Protein AF-A0A1G2FE16-F1 (afdb_monomer)

Secondary structure (DSSP, 8-state):
----PPPHHHHHHHHHHHHHHHHHTT-PPPHHHHHHHHHHHHTT--HHHHHHHHHTTSS-THHHHHHHHHHHHHHSSHHHHHHHHHHHHHHHHTTT----HHHHHHTGGGTTT--PPP--EEEEETTEEEEEETTTTEEEEEEETTEEEEP-S-GGG-EEEE--

Structure (mmCIF, N/CA/C/O backbone):
data_AF-A0A1G2FE16-F1
#
_entry.id   AF-A0A1G2FE16-F1
#
loop_
_atom_site.group_PDB
_atom_site.id
_atom_site.type_symbol
_atom_site.label_atom_id
_atom_site.label_alt_id
_atom_site.label_comp_id
_atom_site.label_asym_id
_atom_site.label_entity_id
_atom_site.label_seq_id
_atom_site.pdbx_PDB_ins_code
_atom_site.Cartn_x
_atom_site.Cartn_y
_atom_site.Cartn_z
_atom_site.occupancy
_atom_site.B_iso_or_equiv
_atom_site.auth_seq_id
_atom_site.auth_comp_id
_atom_site.auth_asym_id
_atom_site.auth_atom_id
_atom_site.pdbx_PDB_model_num
ATOM 1 N N . MET A 1 1 ? -64.589 6.860 15.949 1.00 43.19 1 MET A N 1
ATOM 2 C CA . MET A 1 1 ? -63.181 6.644 15.549 1.00 43.19 1 MET A CA 1
ATOM 3 C C . MET A 1 1 ? -62.320 6.729 16.798 1.00 43.19 1 MET A C 1
ATOM 5 O O . MET A 1 1 ? -61.964 7.822 17.216 1.00 43.19 1 MET A O 1
ATOM 9 N N . GLU A 1 2 ? -62.067 5.593 17.444 1.00 44.66 2 GLU A N 1
ATOM 10 C CA . GLU A 1 2 ? -61.202 5.525 18.625 1.00 44.66 2 GLU A CA 1
ATOM 11 C C . GLU A 1 2 ? -59.739 5.631 18.179 1.00 44.66 2 GLU A C 1
ATOM 13 O O . GLU A 1 2 ? -59.202 4.758 17.496 1.00 44.66 2 GLU A O 1
ATOM 18 N N . LEU A 1 3 ? -59.108 6.756 18.511 1.00 50.78 3 LEU A N 1
ATOM 19 C CA . LEU A 1 3 ? -57.680 6.973 18.314 1.00 50.78 3 LEU A CA 1
ATOM 20 C C . LEU A 1 3 ? -56.909 6.004 19.217 1.00 50.78 3 LEU A C 1
ATOM 22 O O . LEU A 1 3 ? -56.786 6.240 20.417 1.00 50.78 3 LEU A O 1
ATOM 26 N N . LEU A 1 4 ? -56.365 4.934 18.629 1.00 53.75 4 LEU A N 1
ATOM 27 C CA . LEU A 1 4 ? -55.408 4.028 19.270 1.00 53.75 4 LEU A CA 1
ATOM 28 C C . LEU A 1 4 ? -54.193 4.829 19.763 1.00 53.75 4 LEU A C 1
ATOM 30 O O . LEU A 1 4 ? -53.242 5.086 19.020 1.00 53.75 4 LEU A O 1
ATOM 34 N N . GLN A 1 5 ? -54.223 5.254 21.025 1.00 60.53 5 GLN A N 1
ATOM 35 C CA . GLN A 1 5 ? -53.091 5.925 21.649 1.00 60.53 5 GLN A CA 1
ATOM 36 C C . GLN A 1 5 ? -51.960 4.913 21.883 1.00 60.53 5 GLN A C 1
ATOM 38 O O . GLN A 1 5 ? -52.137 3.884 22.531 1.00 60.53 5 GLN A O 1
ATOM 43 N N . GLU A 1 6 ? -50.770 5.209 21.349 1.00 60.69 6 GLU A N 1
ATOM 44 C CA . GLU A 1 6 ? -49.580 4.369 21.521 1.00 60.69 6 GLU A CA 1
ATOM 45 C C . GLU A 1 6 ? -49.256 4.151 23.009 1.00 60.69 6 GLU A C 1
ATOM 47 O O . GLU A 1 6 ? -48.984 5.107 23.746 1.00 60.69 6 GLU A O 1
ATOM 52 N N . THR A 1 7 ? -49.189 2.884 23.429 1.00 72.00 7 THR A N 1
ATOM 53 C CA . THR A 1 7 ? -48.845 2.510 24.805 1.00 72.00 7 THR A CA 1
ATOM 54 C C . THR A 1 7 ? -47.454 3.031 25.209 1.00 72.00 7 THR A C 1
ATOM 56 O O . THR A 1 7 ? -46.512 3.049 24.402 1.00 72.00 7 THR A O 1
ATOM 59 N N . PRO A 1 8 ? -47.256 3.431 26.479 1.00 66.56 8 PRO A N 1
ATOM 60 C CA . PRO A 1 8 ? -45.991 4.003 26.957 1.00 66.56 8 PRO A CA 1
ATOM 61 C C . PRO A 1 8 ? -44.782 3.067 26.756 1.00 66.56 8 PRO A C 1
ATOM 63 O O . PRO A 1 8 ? -43.661 3.530 26.521 1.00 66.56 8 PRO A O 1
ATOM 66 N N . MET A 1 9 ? -45.009 1.749 26.750 1.00 62.38 9 MET A N 1
ATOM 67 C CA . MET A 1 9 ? -44.014 0.716 26.430 1.00 62.38 9 MET A CA 1
ATOM 68 C C . MET A 1 9 ? -43.533 0.782 24.969 1.00 62.38 9 MET A C 1
ATOM 70 O O . MET A 1 9 ? -42.322 0.727 24.722 1.00 62.38 9 MET A O 1
ATOM 74 N N . ALA A 1 10 ? -44.442 0.986 24.007 1.00 68.88 10 ALA A N 1
ATOM 75 C CA . ALA A 1 10 ? -44.122 1.117 22.584 1.00 68.88 10 ALA A CA 1
ATOM 76 C C . ALA A 1 10 ? -43.333 2.407 22.290 1.00 68.88 10 ALA A C 1
ATOM 78 O O . ALA A 1 10 ? -42.324 2.377 21.576 1.00 68.88 10 ALA A O 1
ATOM 79 N N . LYS A 1 11 ? -43.697 3.524 22.939 1.00 68.94 11 LYS A N 1
ATOM 80 C CA . LYS A 1 11 ? -42.938 4.790 22.879 1.00 68.94 11 LYS A CA 1
ATOM 81 C C . LYS A 1 11 ? -41.522 4.653 23.447 1.00 68.94 11 LYS A C 1
ATOM 83 O O . LYS A 1 11 ? -40.568 5.182 22.868 1.00 68.94 11 LYS A O 1
ATOM 88 N N . LYS A 1 12 ? -41.346 3.915 24.551 1.00 69.69 12 LYS A N 1
ATOM 89 C CA . LYS A 1 12 ? -40.030 3.656 25.172 1.00 69.69 12 LYS A CA 1
ATOM 90 C C . LYS A 1 12 ? -39.146 2.774 24.279 1.00 69.69 12 LYS A C 1
ATOM 92 O O . LYS A 1 12 ? -37.946 3.036 24.155 1.00 69.69 12 LYS A O 1
ATOM 97 N N . HIS A 1 13 ? -39.736 1.783 23.605 1.00 67.44 13 HIS A N 1
ATOM 98 C CA . HIS A 1 13 ? -39.050 0.935 22.626 1.00 67.44 13 HIS A CA 1
ATOM 99 C C . HIS A 1 13 ? -38.630 1.707 21.369 1.00 67.44 13 HIS A C 1
ATOM 101 O O . HIS A 1 13 ? -37.446 1.685 21.019 1.00 67.44 13 HIS A O 1
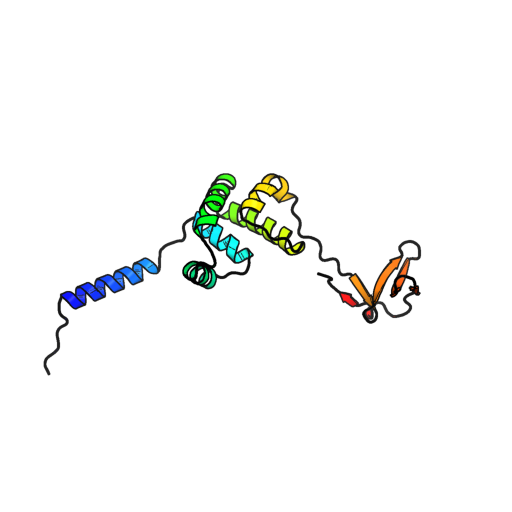ATOM 107 N N . LYS A 1 14 ? -39.539 2.477 20.750 1.00 71.31 14 LYS A N 1
ATOM 108 C CA . LYS A 1 14 ? -39.210 3.366 19.619 1.00 71.31 14 LYS A CA 1
ATOM 109 C C . LYS A 1 14 ? -38.091 4.342 19.987 1.00 71.31 14 LYS A C 1
ATOM 111 O O . LYS A 1 14 ? -37.096 4.411 19.268 1.00 71.31 14 LYS A O 1
ATOM 116 N N . LYS A 1 15 ? -38.164 5.002 21.154 1.00 68.81 15 LYS A N 1
ATOM 117 C CA . LYS A 1 15 ? -37.089 5.886 21.648 1.00 68.81 15 LYS A CA 1
ATOM 118 C C . LYS A 1 15 ? -35.751 5.155 21.810 1.00 68.81 15 LYS A C 1
ATOM 120 O O . LYS A 1 15 ? -34.728 5.699 21.402 1.00 68.81 15 LYS A O 1
ATOM 125 N N . ARG A 1 16 ? -35.714 3.924 22.347 1.00 66.00 16 ARG A N 1
ATOM 126 C CA . ARG A 1 16 ? -34.472 3.117 22.444 1.00 66.00 16 ARG A CA 1
ATOM 127 C C . ARG A 1 16 ? -33.892 2.770 21.074 1.00 66.00 16 ARG A C 1
ATOM 129 O O . ARG A 1 16 ? -32.680 2.889 20.898 1.00 66.00 16 ARG A O 1
ATOM 136 N N . ILE A 1 17 ? -34.728 2.375 20.115 1.00 70.44 17 ILE A N 1
ATOM 137 C CA . ILE A 1 17 ? -34.310 2.031 18.746 1.00 70.44 17 ILE A CA 1
ATOM 138 C C . ILE A 1 17 ? -33.765 3.271 18.026 1.00 70.44 17 ILE A C 1
ATOM 140 O O . ILE A 1 17 ? -32.703 3.213 17.411 1.00 70.44 17 ILE A O 1
ATOM 144 N N . GLN A 1 18 ? -34.425 4.420 18.174 1.00 66.62 18 GLN A N 1
ATOM 145 C CA . GLN A 1 18 ? -34.005 5.690 17.577 1.00 66.62 18 GLN A CA 1
ATOM 146 C C . GLN A 1 18 ? -32.703 6.217 18.202 1.00 66.62 18 GLN A C 1
ATOM 148 O O . GLN A 1 18 ? -31.819 6.696 17.490 1.00 66.62 18 GLN A O 1
ATOM 153 N N . LYS A 1 19 ? -32.531 6.059 19.525 1.00 59.00 19 LYS A N 1
ATOM 154 C CA . LYS A 1 19 ? -31.291 6.403 20.243 1.00 59.00 19 LYS A CA 1
ATOM 155 C C . LYS A 1 19 ? -30.138 5.465 19.857 1.00 59.00 19 LYS A C 1
ATOM 157 O O . LYS A 1 19 ? -29.020 5.941 19.690 1.00 59.00 19 LYS A O 1
ATOM 162 N N . ARG A 1 20 ? -30.400 4.165 19.646 1.00 57.81 20 ARG A N 1
ATOM 163 C CA . ARG A 1 20 ? -29.427 3.197 19.092 1.00 57.81 20 ARG A CA 1
ATOM 164 C C . ARG A 1 20 ? -29.021 3.552 17.658 1.00 57.81 20 ARG A C 1
ATOM 166 O O . ARG A 1 20 ? -27.827 3.684 17.412 1.00 57.81 20 ARG A O 1
ATOM 173 N N . ARG A 1 21 ? -29.986 3.820 16.768 1.00 55.22 21 ARG A N 1
ATOM 174 C CA . ARG A 1 21 ? -29.740 4.273 15.384 1.00 55.22 21 ARG A CA 1
ATOM 175 C C . ARG A 1 21 ? -28.895 5.550 15.335 1.00 55.22 21 ARG A C 1
ATOM 177 O O . ARG A 1 21 ? -27.916 5.598 14.605 1.00 55.22 21 ARG A O 1
ATOM 184 N N . LYS A 1 22 ? -29.194 6.563 16.162 1.00 53.50 22 LYS A N 1
ATOM 185 C CA . LYS A 1 22 ? -28.369 7.788 16.250 1.00 53.50 22 LYS A CA 1
ATOM 186 C C . LYS A 1 22 ? -26.949 7.527 16.779 1.00 53.50 22 LYS A C 1
ATOM 188 O O . LYS A 1 22 ? -26.020 8.205 16.354 1.00 53.50 22 LYS A O 1
ATOM 193 N N . LYS A 1 23 ? -26.764 6.555 17.683 1.00 51.44 23 LYS A N 1
ATOM 194 C CA . LYS A 1 23 ? -25.450 6.203 18.257 1.00 51.44 23 LYS A CA 1
ATOM 195 C C . LYS A 1 23 ? -24.577 5.390 17.288 1.00 51.44 23 LYS A C 1
ATOM 197 O O . LYS A 1 23 ? -23.357 5.509 17.336 1.00 51.44 23 LYS A O 1
ATOM 202 N N . GLU A 1 24 ? -25.184 4.606 16.397 1.00 51.91 24 GLU A N 1
ATOM 203 C CA . GLU A 1 24 ? -24.488 3.893 15.312 1.00 51.91 24 GLU A CA 1
ATOM 204 C C . GLU A 1 24 ? -23.949 4.831 14.223 1.00 51.91 24 GLU A C 1
ATOM 206 O O . GLU A 1 24 ? -22.890 4.567 13.662 1.00 51.91 24 GLU A O 1
ATOM 211 N N . VAL A 1 25 ? -24.629 5.952 13.965 1.00 53.75 25 VAL A N 1
ATOM 212 C CA . VAL A 1 25 ? -24.303 6.889 12.871 1.00 53.75 25 VAL A CA 1
ATOM 213 C C . VAL A 1 25 ? -23.072 7.775 13.160 1.00 53.75 25 VAL A C 1
ATOM 215 O O . VAL A 1 25 ? -22.547 8.400 12.244 1.00 53.75 25 VAL A O 1
ATOM 218 N N . LYS A 1 26 ? -22.551 7.822 14.398 1.00 51.41 26 LYS A N 1
ATOM 219 C CA . LYS A 1 26 ? -21.430 8.717 14.779 1.00 51.41 26 LYS A CA 1
ATOM 220 C C . LYS A 1 26 ? -20.348 8.084 15.666 1.00 51.41 26 LYS A C 1
ATOM 222 O O . LYS A 1 26 ? -19.700 8.785 16.440 1.00 51.41 26 LYS A O 1
ATOM 227 N N . ARG A 1 27 ? -20.099 6.774 15.586 1.00 61.97 27 ARG A N 1
ATOM 228 C CA . ARG A 1 27 ? -18.848 6.244 16.160 1.00 61.97 27 ARG A CA 1
ATOM 229 C C . ARG A 1 27 ? -17.703 6.550 15.200 1.00 61.97 27 ARG A C 1
ATOM 231 O O . ARG A 1 27 ? -17.557 5.875 14.188 1.00 61.97 27 ARG A O 1
ATOM 238 N N . GLN A 1 28 ? -16.927 7.586 15.517 1.00 71.31 28 GLN A N 1
ATOM 239 C CA . GLN A 1 28 ? -15.657 7.836 14.843 1.00 71.31 28 GLN A CA 1
ATOM 240 C C . GLN A 1 28 ? -14.755 6.609 15.007 1.00 71.31 28 GLN A C 1
ATOM 242 O O . GLN A 1 28 ? -14.709 5.995 16.076 1.00 71.31 28 GLN A O 1
ATOM 247 N N . GLU A 1 29 ? -14.080 6.227 13.927 1.00 82.56 29 GLU A N 1
ATOM 248 C CA . GLU A 1 29 ? -13.143 5.109 13.944 1.00 82.56 29 GLU A CA 1
ATOM 249 C C . GLU A 1 29 ? -11.972 5.425 14.873 1.00 82.56 29 GLU A C 1
ATOM 251 O O . GLU A 1 29 ? -11.405 6.521 14.821 1.00 82.56 29 GLU A O 1
ATOM 256 N N . THR A 1 30 ? -11.572 4.453 15.693 1.00 92.75 30 THR A N 1
ATOM 257 C CA . THR A 1 30 ? -10.366 4.597 16.516 1.00 92.75 30 THR A CA 1
ATOM 258 C C . THR A 1 30 ? -9.124 4.697 15.628 1.00 92.75 30 THR A C 1
ATOM 260 O O . THR A 1 30 ? -9.118 4.199 14.503 1.00 92.75 30 THR A O 1
ATOM 263 N N . ALA A 1 31 ? -8.035 5.284 16.130 1.00 94.38 31 ALA A N 1
ATOM 264 C CA . ALA A 1 31 ? -6.779 5.396 15.381 1.00 94.38 31 ALA A CA 1
ATOM 265 C C . ALA A 1 31 ? -6.294 4.041 14.819 1.00 94.38 31 ALA A C 1
ATOM 267 O O . ALA A 1 31 ? -5.917 3.942 13.652 1.00 94.38 31 ALA A O 1
ATOM 268 N N . ILE A 1 32 ? -6.401 2.973 15.618 1.00 95.06 32 ILE A N 1
ATOM 269 C CA . ILE A 1 32 ? -6.073 1.599 15.205 1.00 95.06 32 ILE A CA 1
ATOM 270 C C . ILE A 1 32 ? -7.007 1.132 14.081 1.00 95.06 32 ILE A C 1
ATOM 272 O O . ILE A 1 32 ? -6.540 0.579 13.087 1.00 95.06 32 ILE A O 1
ATOM 276 N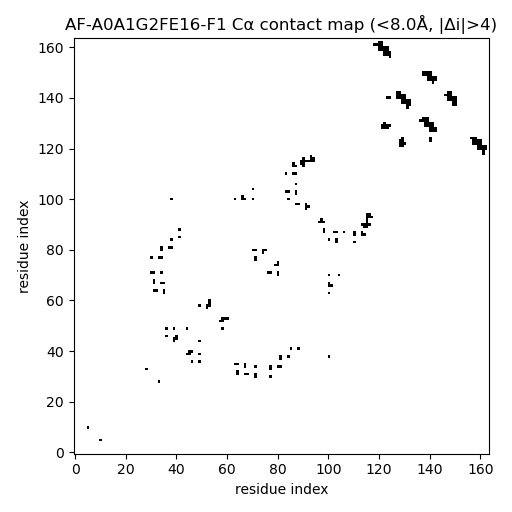 N . GLN A 1 33 ? -8.320 1.366 14.207 1.00 93.75 33 GLN A N 1
ATOM 277 C CA . GLN A 1 33 ? -9.281 0.999 13.164 1.00 93.75 33 GLN A CA 1
ATOM 278 C C . GLN A 1 33 ? -8.990 1.717 11.851 1.00 93.75 33 GLN A C 1
ATOM 280 O O . GLN A 1 33 ? -8.972 1.075 10.808 1.00 93.75 33 GLN A O 1
ATOM 285 N N . GLN A 1 34 ? -8.670 3.008 11.906 1.00 95.38 34 GLN A N 1
ATOM 286 C CA . GLN A 1 34 ? -8.328 3.786 10.721 1.00 95.38 34 GLN A CA 1
ATOM 287 C C . GLN A 1 34 ? -7.091 3.238 9.998 1.00 95.38 34 GLN A C 1
ATOM 289 O O . GLN A 1 34 ? -7.037 3.280 8.770 1.00 95.38 34 GLN A O 1
ATOM 294 N N . ILE A 1 35 ? -6.097 2.738 10.737 1.00 96.62 35 ILE A N 1
ATOM 295 C CA . ILE A 1 35 ? -4.885 2.135 10.165 1.00 96.62 35 ILE A CA 1
ATOM 296 C C . ILE A 1 35 ? -5.204 0.781 9.525 1.00 96.62 35 ILE A C 1
ATOM 298 O O . ILE A 1 35 ? -4.837 0.559 8.373 1.00 96.62 35 ILE A O 1
ATOM 302 N N . VAL A 1 36 ? -5.922 -0.102 10.228 1.00 96.38 36 VAL A N 1
ATOM 303 C CA . VAL A 1 36 ? -6.300 -1.424 9.695 1.00 96.38 36 VAL A CA 1
ATOM 304 C C . VAL A 1 36 ? -7.211 -1.287 8.473 1.00 96.38 36 VAL A C 1
ATOM 306 O O . VAL A 1 36 ? -6.984 -1.937 7.454 1.00 96.38 36 VAL A O 1
ATOM 309 N N . ASN A 1 37 ? -8.207 -0.401 8.536 1.00 94.88 37 ASN A N 1
ATOM 310 C CA . ASN A 1 37 ? -9.093 -0.112 7.413 1.00 94.88 37 ASN A CA 1
ATOM 311 C C . ASN A 1 37 ? -8.306 0.417 6.214 1.00 94.88 37 ASN A C 1
ATOM 313 O O . ASN A 1 37 ? -8.514 -0.053 5.100 1.00 94.88 37 ASN A O 1
ATOM 317 N N . TYR A 1 38 ? -7.368 1.343 6.435 1.00 96.81 38 TYR A N 1
ATOM 318 C CA . TYR A 1 38 ? -6.517 1.856 5.364 1.00 96.81 38 TYR A CA 1
ATOM 319 C C . TYR A 1 38 ? -5.624 0.765 4.761 1.00 96.81 38 TYR A C 1
ATOM 321 O O . TYR A 1 38 ? -5.513 0.674 3.543 1.00 96.81 38 TYR A O 1
ATOM 329 N N . TYR A 1 39 ? -5.042 -0.113 5.583 1.00 96.81 39 TYR A N 1
ATOM 330 C CA . TYR A 1 39 ? -4.293 -1.275 5.102 1.00 96.81 39 TYR A CA 1
ATOM 331 C C . TYR A 1 39 ? -5.138 -2.138 4.151 1.00 96.81 39 TYR A C 1
ATOM 333 O O . TYR A 1 39 ? -4.719 -2.387 3.020 1.00 96.81 39 TYR A O 1
ATOM 341 N N . PHE A 1 40 ? -6.359 -2.510 4.540 1.00 95.88 40 PHE A N 1
ATOM 342 C CA . PHE A 1 40 ? -7.251 -3.284 3.671 1.00 95.88 40 PHE A CA 1
ATOM 343 C C . PHE A 1 40 ? -7.723 -2.513 2.433 1.00 95.88 40 PHE A C 1
ATOM 345 O O . PHE A 1 40 ? -7.846 -3.105 1.362 1.00 95.88 40 PHE A O 1
ATOM 352 N N . GLN A 1 41 ? -7.904 -1.195 2.531 1.00 95.25 41 GLN A N 1
ATOM 353 C CA . GLN A 1 41 ? -8.164 -0.354 1.360 1.00 95.25 41 GLN A CA 1
ATOM 354 C C . GLN A 1 41 ? -7.001 -0.406 0.369 1.00 95.25 41 GLN A C 1
ATOM 356 O O . GLN A 1 41 ? -7.228 -0.535 -0.831 1.00 95.25 41 GLN A O 1
ATOM 361 N N . THR A 1 42 ? -5.747 -0.395 0.840 1.00 95.81 42 THR A N 1
ATOM 362 C CA . THR A 1 42 ? -4.602 -0.582 -0.065 1.00 95.81 42 THR A CA 1
ATOM 363 C C . THR A 1 42 ? -4.604 -1.960 -0.731 1.00 95.81 42 THR A C 1
ATOM 365 O O . THR A 1 42 ? -4.092 -2.081 -1.840 1.00 95.81 42 THR A O 1
ATOM 368 N N . LYS A 1 43 ? -5.239 -2.972 -0.129 1.00 93.06 43 LYS A N 1
ATOM 369 C CA . LYS A 1 43 ? -5.470 -4.302 -0.722 1.00 93.06 43 LYS A CA 1
ATOM 370 C C . LYS A 1 43 ? -6.683 -4.364 -1.663 1.00 93.06 43 LYS A C 1
ATOM 372 O O . LYS A 1 43 ? -6.957 -5.424 -2.207 1.00 93.06 43 LYS A O 1
ATOM 377 N N . GLY A 1 44 ? -7.387 -3.250 -1.871 1.00 92.88 44 GLY A N 1
ATOM 378 C CA . GLY A 1 44 ? -8.555 -3.172 -2.751 1.00 92.88 44 GLY A CA 1
ATOM 379 C C . GLY A 1 44 ? -9.885 -3.511 -2.076 1.00 92.88 44 GLY A C 1
ATOM 380 O O . GLY A 1 44 ? -10.879 -3.656 -2.773 1.00 92.88 44 GLY A O 1
ATOM 381 N N . LEU A 1 45 ? -9.933 -3.625 -0.744 1.00 92.81 45 LEU A N 1
ATOM 382 C CA . LEU A 1 45 ? -11.172 -3.914 -0.019 1.00 92.81 45 LEU A CA 1
ATOM 383 C C . LEU A 1 45 ? -11.829 -2.634 0.505 1.00 92.81 45 LEU A C 1
ATOM 385 O O . LEU A 1 45 ? -11.221 -1.844 1.230 1.00 92.81 45 LEU A O 1
ATOM 389 N N . SER A 1 46 ? -13.113 -2.465 0.207 1.00 91.62 46 SER A N 1
ATOM 390 C CA . SER A 1 46 ? -13.950 -1.414 0.781 1.00 91.62 46 SER A CA 1
ATOM 391 C C . SER A 1 46 ? -14.337 -1.713 2.236 1.00 91.62 46 SER A C 1
ATOM 393 O O . SER A 1 46 ? -14.365 -2.859 2.687 1.00 91.62 46 SER A O 1
ATOM 395 N N . LEU A 1 47 ? -14.748 -0.683 2.987 1.00 87.50 47 LEU A N 1
ATOM 396 C CA . LEU A 1 47 ? -15.252 -0.846 4.362 1.00 87.50 47 LEU A CA 1
ATOM 397 C C . LEU A 1 47 ? -16.436 -1.822 4.455 1.00 87.50 47 LEU A C 1
ATOM 399 O O . LEU A 1 47 ? -16.576 -2.543 5.447 1.00 87.50 47 LEU A O 1
ATOM 403 N N . LYS A 1 48 ? -17.297 -1.847 3.432 1.00 88.12 48 LYS A N 1
ATOM 404 C CA . LYS A 1 48 ? -18.450 -2.754 3.364 1.00 88.12 48 LYS A CA 1
ATOM 405 C C . LYS A 1 48 ? -17.986 -4.204 3.224 1.00 88.12 48 LYS A C 1
ATOM 407 O O . LYS A 1 48 ? -18.483 -5.074 3.938 1.00 88.12 48 LYS A O 1
ATOM 412 N N . GLU A 1 49 ? -17.004 -4.451 2.363 1.00 89.06 49 GLU A N 1
ATOM 413 C CA . GLU A 1 49 ? -16.421 -5.779 2.160 1.00 89.06 49 GLU A CA 1
ATOM 414 C C . GLU A 1 49 ? -15.656 -6.256 3.386 1.00 89.06 49 GLU A C 1
ATOM 416 O O . GLU A 1 49 ? -15.861 -7.390 3.806 1.00 89.06 49 GLU A O 1
ATOM 421 N N . ILE A 1 50 ? -14.866 -5.392 4.030 1.00 87.62 50 ILE A N 1
ATOM 422 C CA . ILE A 1 50 ? -14.155 -5.726 5.274 1.00 87.62 50 ILE A CA 1
ATOM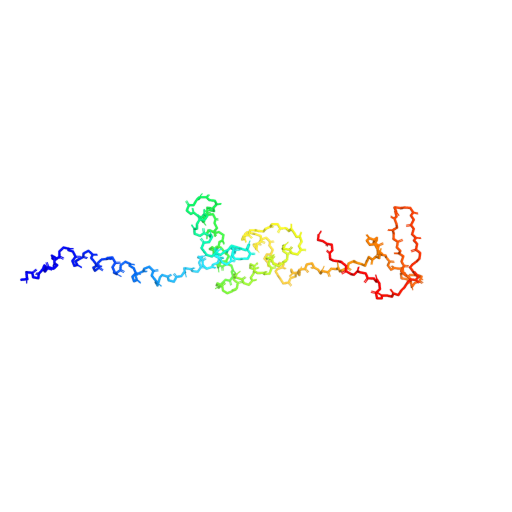 423 C C . ILE A 1 50 ? -15.152 -6.194 6.342 1.00 87.62 50 ILE A C 1
ATOM 425 O O . ILE A 1 50 ? -14.969 -7.255 6.939 1.00 87.62 50 ILE A O 1
ATOM 429 N N . LYS A 1 51 ? -16.249 -5.450 6.549 1.00 85.31 51 LYS A N 1
ATOM 430 C CA . LYS A 1 51 ? -17.297 -5.813 7.519 1.00 85.31 51 LYS A CA 1
ATOM 431 C C . LYS A 1 51 ? -17.979 -7.135 7.165 1.00 85.31 51 LYS A C 1
ATOM 433 O O . LYS A 1 51 ? -18.183 -7.970 8.045 1.00 85.31 51 LYS A O 1
ATOM 438 N N . ASN A 1 52 ? -18.322 -7.339 5.895 1.00 88.25 52 ASN A N 1
ATOM 439 C CA . ASN A 1 52 ? -18.962 -8.572 5.437 1.00 88.25 52 ASN A CA 1
ATOM 440 C C . ASN A 1 52 ? -18.028 -9.783 5.565 1.00 88.25 52 ASN A C 1
ATOM 442 O O . ASN A 1 52 ? -18.445 -10.834 6.047 1.00 88.25 52 ASN A O 1
ATOM 446 N N . ASN A 1 53 ? -16.760 -9.626 5.197 1.00 86.75 53 ASN A N 1
ATOM 447 C CA . ASN A 1 53 ? -15.745 -10.667 5.296 1.00 86.75 53 ASN A CA 1
ATOM 448 C C . ASN A 1 53 ? -15.416 -11.002 6.753 1.00 86.75 53 ASN A C 1
ATOM 450 O O . ASN A 1 53 ? -15.261 -12.177 7.075 1.00 86.75 53 ASN A O 1
ATOM 454 N N . ALA A 1 54 ? -15.388 -10.010 7.647 1.00 83.38 54 ALA A N 1
ATOM 455 C CA . ALA A 1 54 ? -15.227 -10.237 9.081 1.00 83.38 54 ALA A CA 1
ATOM 456 C C . ALA A 1 54 ? -16.407 -11.024 9.676 1.00 83.38 54 ALA A C 1
ATOM 458 O O . ALA A 1 54 ? -16.192 -11.993 10.399 1.00 83.38 54 ALA A O 1
ATOM 459 N N . LYS A 1 55 ? -17.655 -10.680 9.312 1.00 85.69 55 LYS A N 1
ATOM 460 C CA . LYS A 1 55 ? -18.850 -11.451 9.715 1.00 85.69 55 LYS A CA 1
ATOM 461 C C . LYS A 1 55 ? -18.797 -12.897 9.221 1.00 85.69 55 LYS A C 1
ATOM 463 O O . LYS A 1 55 ? -19.118 -13.811 9.969 1.00 85.69 55 LYS A O 1
ATOM 468 N N . LYS A 1 56 ? -18.343 -13.100 7.980 1.00 87.94 56 LYS A N 1
ATOM 469 C CA . LYS A 1 56 ? -18.142 -14.424 7.368 1.00 87.94 56 LYS A CA 1
ATOM 470 C C . LYS A 1 56 ? -16.853 -15.125 7.831 1.00 87.94 56 LYS A C 1
ATOM 472 O O . LYS A 1 56 ? -16.500 -16.146 7.257 1.00 87.94 56 LYS A O 1
ATOM 477 N N . ARG A 1 57 ? -16.123 -14.572 8.814 1.00 83.69 57 ARG A N 1
ATOM 478 C CA . ARG A 1 57 ? -14.829 -15.070 9.328 1.00 83.69 57 ARG A CA 1
ATOM 479 C C . ARG A 1 57 ? -13.716 -15.238 8.277 1.00 83.69 57 ARG A C 1
ATOM 481 O O . ARG A 1 57 ? -12.689 -15.834 8.573 1.00 83.69 57 ARG A O 1
ATOM 488 N N . LYS A 1 58 ? -13.867 -14.649 7.086 1.00 85.38 58 LYS A N 1
ATOM 489 C CA . LYS A 1 58 ? -12.833 -14.615 6.034 1.00 85.38 58 LYS A CA 1
ATOM 490 C C . LYS A 1 58 ? -11.672 -13.686 6.393 1.00 85.38 58 LYS A C 1
ATOM 492 O O . LYS A 1 58 ? -10.556 -13.880 5.933 1.00 85.38 58 LYS A O 1
ATOM 497 N N . ILE A 1 59 ? -11.941 -12.669 7.212 1.00 86.81 59 ILE A N 1
ATOM 498 C CA . ILE A 1 59 ? -10.930 -11.767 7.769 1.00 86.81 59 ILE A CA 1
ATOM 499 C C . ILE A 1 59 ? -11.041 -11.810 9.286 1.00 86.81 59 ILE A C 1
ATOM 501 O O . ILE A 1 59 ? -12.056 -11.413 9.858 1.00 86.81 59 ILE A O 1
ATOM 505 N N . ILE A 1 60 ? -9.972 -12.237 9.950 1.00 89.56 60 ILE A N 1
ATOM 506 C CA . ILE A 1 60 ? -9.879 -12.181 11.408 1.00 89.56 60 ILE A CA 1
ATOM 507 C C . ILE A 1 60 ? -9.282 -10.823 11.780 1.00 89.56 60 ILE A C 1
ATOM 509 O O . ILE A 1 60 ? -8.069 -10.667 11.895 1.00 89.56 60 ILE A O 1
ATOM 513 N N . TYR A 1 61 ? -10.149 -9.818 11.931 1.00 87.56 61 TYR A N 1
ATOM 514 C CA . TYR A 1 61 ? -9.758 -8.415 12.129 1.00 87.56 61 TYR A CA 1
ATOM 515 C C . TYR A 1 61 ? -8.813 -8.207 13.326 1.00 87.56 61 TYR A C 1
ATOM 517 O O . TYR A 1 61 ? -7.896 -7.391 13.263 1.00 87.56 61 TYR A O 1
ATOM 525 N N . SER A 1 62 ? -8.993 -8.983 14.399 1.00 89.19 62 SER A N 1
ATOM 526 C CA . SER A 1 62 ? -8.157 -8.930 15.605 1.00 89.19 62 SER A CA 1
ATOM 527 C C . SER A 1 62 ? -6.683 -9.262 15.357 1.00 89.19 62 SER A C 1
ATOM 529 O O . SER A 1 62 ? -5.838 -8.818 16.125 1.00 89.19 62 SER A O 1
ATOM 531 N N . ARG A 1 63 ? -6.338 -9.976 14.277 1.00 92.12 63 ARG A N 1
ATOM 532 C CA . ARG A 1 63 ? -4.932 -10.244 13.929 1.00 92.12 63 ARG A CA 1
ATOM 533 C C . ARG A 1 63 ? -4.179 -8.977 13.525 1.00 92.12 63 ARG A C 1
ATOM 535 O O . ARG A 1 63 ? -2.977 -8.897 13.719 1.00 92.12 63 ARG A O 1
ATOM 542 N N . PHE A 1 64 ? -4.890 -7.970 13.022 1.00 94.94 64 PHE A N 1
ATOM 543 C CA . PHE A 1 64 ? -4.293 -6.743 12.493 1.00 94.94 64 PHE A CA 1
ATOM 544 C C . PHE A 1 64 ? -4.267 -5.602 13.514 1.00 94.94 64 PHE A C 1
ATOM 546 O O . PHE A 1 64 ? -3.593 -4.598 13.296 1.00 94.94 64 PHE A O 1
ATOM 553 N N . THR A 1 65 ? -4.969 -5.735 14.645 1.00 94.75 65 THR A N 1
ATOM 554 C CA . THR A 1 65 ? -5.062 -4.664 15.648 1.00 94.75 65 THR A CA 1
ATOM 555 C C . THR A 1 65 ? -3.762 -4.473 16.422 1.00 94.75 65 THR A C 1
ATOM 557 O O . THR A 1 65 ? -3.367 -3.331 16.647 1.00 94.75 65 THR A O 1
ATOM 560 N N . ARG A 1 66 ? -3.072 -5.560 16.800 1.00 96.25 66 ARG A N 1
ATOM 561 C CA . ARG A 1 66 ? -1.769 -5.491 17.483 1.00 96.25 66 ARG A CA 1
ATOM 562 C C . ARG A 1 66 ? -0.685 -4.873 16.584 1.00 96.25 66 ARG A C 1
ATOM 564 O O . ARG A 1 66 ? -0.099 -3.883 17.023 1.00 96.25 66 ARG A O 1
ATOM 571 N N . PRO A 1 67 ? -0.486 -5.331 15.332 1.00 97.12 67 PRO A N 1
ATOM 572 C CA . PRO A 1 67 ? 0.413 -4.665 14.389 1.00 97.12 67 PRO A CA 1
ATOM 573 C C . PRO A 1 67 ? 0.043 -3.195 14.168 1.00 97.12 67 PRO A C 1
ATOM 575 O O . PRO A 1 67 ? 0.890 -2.318 14.260 1.00 97.12 67 PRO A O 1
ATOM 578 N N . ALA A 1 68 ? -1.234 -2.870 13.957 1.00 97.06 68 ALA A N 1
ATOM 579 C CA . ALA A 1 68 ? -1.638 -1.479 13.755 1.00 97.06 68 ALA A CA 1
ATOM 580 C C . ALA A 1 68 ? -1.354 -0.580 14.969 1.00 97.06 68 ALA A C 1
ATOM 582 O O . ALA A 1 68 ? -1.002 0.585 14.789 1.00 97.06 68 ALA A O 1
ATOM 583 N N . LYS A 1 69 ? -1.475 -1.108 16.195 1.00 97.00 69 LYS A N 1
ATOM 584 C CA . LYS A 1 69 ? -1.096 -0.386 17.416 1.00 97.00 69 LYS A CA 1
ATOM 585 C C . LYS A 1 69 ? 0.406 -0.090 17.444 1.00 97.00 69 LYS A C 1
ATOM 587 O O . LYS A 1 69 ? 0.776 1.058 17.654 1.00 97.00 69 LYS A O 1
ATOM 592 N N . GLN A 1 70 ? 1.244 -1.090 17.174 1.00 97.12 70 GLN A N 1
ATOM 593 C CA . GLN A 1 70 ? 2.704 -0.923 17.131 1.00 97.12 70 GLN A CA 1
ATOM 594 C C . GLN A 1 70 ? 3.134 0.062 16.038 1.00 97.12 70 GLN A C 1
ATOM 596 O O . GLN A 1 70 ? 4.012 0.889 16.250 1.00 97.12 70 GLN A O 1
ATOM 601 N N . LEU A 1 71 ? 2.473 0.027 14.878 1.00 97.25 71 LEU A N 1
ATOM 602 C CA . LEU A 1 71 ? 2.726 0.985 13.805 1.00 97.25 71 LEU A CA 1
ATOM 603 C C . LEU A 1 71 ? 2.332 2.408 14.188 1.00 97.25 71 LEU A C 1
ATOM 605 O O . LEU A 1 71 ? 3.038 3.342 13.826 1.00 97.25 71 LEU A O 1
ATOM 609 N N . LEU A 1 72 ? 1.216 2.586 14.895 1.00 97.38 72 LEU A N 1
ATOM 610 C CA . LEU A 1 72 ? 0.811 3.903 15.378 1.00 97.38 72 LEU A CA 1
ATOM 611 C C . LEU A 1 72 ? 1.838 4.480 16.355 1.00 97.38 72 LEU A C 1
ATOM 613 O O . LEU A 1 72 ? 2.172 5.654 16.247 1.00 97.38 72 LEU A O 1
ATOM 617 N N . GLU A 1 73 ? 2.327 3.649 17.272 1.00 96.56 73 GLU A N 1
ATOM 618 C CA . GLU A 1 73 ? 3.347 4.014 18.255 1.00 96.56 73 GLU A CA 1
ATOM 619 C C . GLU A 1 73 ? 4.661 4.406 17.571 1.00 96.56 73 GLU A C 1
ATOM 621 O O . GLU A 1 73 ? 5.173 5.496 17.802 1.00 96.56 73 GLU A O 1
ATOM 626 N N . LEU A 1 74 ? 5.135 3.585 16.630 1.00 95.25 74 LEU A N 1
ATOM 627 C CA . LEU A 1 74 ? 6.367 3.841 15.884 1.00 95.25 74 LEU A CA 1
ATOM 628 C C . LEU A 1 74 ? 6.269 5.066 14.957 1.00 95.25 74 LEU A C 1
ATOM 630 O O . LEU A 1 74 ? 7.231 5.810 14.793 1.00 95.25 74 LEU A O 1
ATOM 634 N N . ALA A 1 75 ? 5.113 5.283 14.325 1.00 95.50 75 ALA A N 1
ATOM 635 C CA . ALA A 1 75 ? 4.905 6.392 13.395 1.00 95.50 75 ALA A CA 1
ATOM 636 C C . ALA A 1 75 ? 4.549 7.720 14.087 1.00 95.50 75 ALA A C 1
ATOM 638 O O . ALA A 1 75 ? 4.524 8.760 13.426 1.00 95.50 75 ALA A O 1
ATOM 639 N N . GLY A 1 76 ? 4.155 7.686 15.364 1.00 95.50 76 GLY A N 1
ATOM 640 C CA . GLY A 1 76 ? 3.710 8.841 16.154 1.00 95.50 76 GLY A CA 1
ATOM 641 C C . GLY A 1 76 ? 2.367 9.458 15.732 1.00 95.50 76 GLY A C 1
ATOM 642 O O . GLY A 1 76 ? 1.790 10.256 16.464 1.00 95.50 76 GLY A O 1
ATOM 643 N N . SER A 1 77 ? 1.825 9.111 14.559 1.00 97.12 77 SER A N 1
ATOM 644 C CA . SER A 1 77 ? 0.518 9.595 14.103 1.00 97.12 77 SER A CA 1
ATOM 645 C C . SER A 1 77 ? -0.147 8.656 13.097 1.00 97.12 77 SER A C 1
ATOM 647 O O . SER A 1 77 ? 0.506 7.946 12.328 1.00 97.12 77 SER A O 1
ATOM 649 N N . VAL A 1 78 ? -1.481 8.720 13.023 1.00 97.00 78 VAL A N 1
ATOM 650 C CA . VAL A 1 78 ? -2.264 7.966 12.028 1.00 97.00 78 VAL A CA 1
ATOM 651 C C . VAL A 1 78 ? -1.876 8.359 10.600 1.00 97.00 78 VAL A C 1
ATOM 653 O O . VAL A 1 78 ? -1.802 7.505 9.717 1.00 97.00 78 VAL A O 1
ATOM 656 N N . ARG A 1 79 ? -1.610 9.649 10.355 1.00 97.38 79 ARG A N 1
ATOM 657 C CA . ARG A 1 79 ? -1.229 10.151 9.028 1.00 97.38 79 ARG A CA 1
ATOM 658 C C . ARG A 1 79 ? 0.113 9.570 8.582 1.00 97.38 79 ARG A C 1
ATOM 660 O O . ARG A 1 79 ? 0.217 9.118 7.442 1.00 97.38 79 ARG A O 1
ATOM 667 N N . ALA A 1 80 ? 1.105 9.546 9.473 1.00 97.12 80 ALA A N 1
ATOM 668 C CA . ALA A 1 80 ? 2.408 8.952 9.196 1.00 97.12 80 ALA A CA 1
ATOM 669 C C . ALA A 1 80 ? 2.292 7.438 8.959 1.00 97.12 80 ALA A C 1
ATOM 671 O O . ALA A 1 80 ? 2.773 6.950 7.939 1.00 97.12 80 ALA A O 1
ATOM 672 N N . ALA A 1 81 ? 1.546 6.717 9.805 1.00 97.88 81 ALA A N 1
ATOM 673 C CA . ALA A 1 81 ? 1.304 5.283 9.635 1.00 97.88 81 ALA A CA 1
ATOM 674 C C . ALA A 1 81 ? 0.682 4.951 8.265 1.00 97.88 81 ALA A C 1
ATOM 676 O O . ALA A 1 81 ? 1.170 4.073 7.548 1.00 97.88 81 ALA A O 1
ATOM 677 N N . LYS A 1 82 ? -0.355 5.695 7.851 1.00 98.00 82 LYS A N 1
ATOM 678 C CA . LYS A 1 82 ? -0.976 5.545 6.523 1.00 98.00 82 LYS A CA 1
ATOM 679 C C . LYS A 1 82 ? 0.020 5.829 5.394 1.00 98.00 82 LYS A C 1
ATOM 681 O O . LYS A 1 82 ? 0.054 5.092 4.412 1.00 98.00 82 LYS A O 1
ATOM 686 N N . LYS A 1 83 ? 0.868 6.854 5.531 1.00 97.12 83 LYS A N 1
ATOM 687 C CA . LYS A 1 83 ? 1.907 7.175 4.538 1.00 97.12 83 LYS A CA 1
ATOM 688 C C . LYS A 1 83 ? 2.920 6.033 4.393 1.00 97.12 83 LYS A C 1
ATOM 690 O O . LYS A 1 83 ? 3.223 5.653 3.262 1.00 97.12 83 LYS A O 1
ATOM 695 N N . SER A 1 84 ? 3.382 5.452 5.500 1.00 97.44 84 SER A N 1
ATOM 696 C CA . SER A 1 84 ? 4.301 4.305 5.491 1.00 97.44 84 SER A CA 1
ATOM 697 C C . SER A 1 84 ? 3.666 3.069 4.847 1.00 97.44 84 SER A C 1
ATOM 699 O O . SER A 1 84 ? 4.274 2.466 3.963 1.00 97.44 84 SER A O 1
ATOM 701 N N . ILE A 1 85 ? 2.408 2.751 5.188 1.00 97.62 85 ILE A N 1
ATOM 702 C CA . ILE A 1 85 ? 1.644 1.673 4.530 1.00 97.62 85 ILE A CA 1
ATOM 703 C C . ILE A 1 85 ? 1.548 1.918 3.022 1.00 97.62 85 ILE A C 1
ATOM 705 O O . ILE A 1 85 ? 1.781 1.003 2.241 1.00 97.62 85 ILE A O 1
ATOM 709 N N . ASN A 1 86 ? 1.232 3.143 2.594 1.00 96.88 86 ASN A N 1
ATOM 710 C CA . ASN A 1 86 ? 1.076 3.466 1.177 1.00 96.88 86 ASN A CA 1
ATOM 711 C C . ASN A 1 86 ? 2.379 3.283 0.385 1.00 96.88 86 ASN A C 1
ATOM 713 O O . ASN A 1 86 ? 2.358 2.747 -0.722 1.00 96.88 86 ASN A O 1
ATOM 717 N N . LYS A 1 87 ? 3.520 3.702 0.949 1.00 96.31 87 LYS A N 1
ATOM 718 C CA . LYS A 1 87 ? 4.836 3.503 0.323 1.00 96.31 87 LYS A CA 1
ATOM 719 C C . LYS A 1 87 ? 5.122 2.016 0.104 1.00 96.31 87 LYS A C 1
ATOM 721 O O . LYS A 1 87 ? 5.426 1.609 -1.017 1.00 96.31 87 LYS A O 1
ATOM 726 N N . VAL A 1 88 ? 4.946 1.206 1.148 1.00 96.81 88 VAL A N 1
ATOM 727 C CA . VAL A 1 88 ? 5.145 -0.250 1.082 1.00 96.81 88 VAL A CA 1
ATOM 728 C C . VAL A 1 88 ? 4.159 -0.900 0.117 1.00 96.81 88 VAL A C 1
ATOM 730 O O . VAL A 1 88 ? 4.565 -1.723 -0.696 1.00 96.81 88 VAL A O 1
ATOM 733 N N . ALA A 1 89 ? 2.890 -0.492 0.137 1.00 96.56 89 ALA A N 1
ATOM 734 C CA . ALA A 1 89 ? 1.865 -1.010 -0.762 1.00 96.56 89 ALA A CA 1
ATOM 735 C C . ALA A 1 89 ? 2.220 -0.771 -2.235 1.00 96.56 89 ALA A C 1
ATOM 737 O O . ALA A 1 89 ? 2.134 -1.691 -3.043 1.00 96.56 89 ALA A O 1
ATOM 738 N N . LYS A 1 90 ? 2.653 0.444 -2.597 1.00 94.88 90 LYS A N 1
ATOM 739 C CA . LYS A 1 90 ? 3.078 0.757 -3.971 1.00 94.88 90 LYS A CA 1
ATOM 740 C C . LYS A 1 90 ? 4.312 -0.049 -4.381 1.00 94.88 90 LYS A C 1
ATOM 742 O O . LYS A 1 90 ? 4.335 -0.619 -5.470 1.00 94.88 90 LYS A O 1
ATOM 747 N N . TRP A 1 91 ? 5.309 -0.130 -3.500 1.00 95.50 91 TRP A N 1
ATOM 748 C CA . TRP A 1 91 ? 6.519 -0.920 -3.725 1.00 95.50 91 TRP A CA 1
ATOM 749 C C . TRP A 1 91 ? 6.209 -2.410 -3.940 1.00 95.50 91 TRP A C 1
ATOM 751 O O . TRP A 1 91 ? 6.669 -2.986 -4.927 1.00 95.50 91 TRP A O 1
ATOM 761 N N . ALA A 1 92 ? 5.383 -3.008 -3.082 1.00 94.81 92 ALA A N 1
ATOM 762 C CA . ALA A 1 92 ? 5.026 -4.421 -3.151 1.00 94.81 92 ALA A CA 1
ATOM 763 C C . ALA A 1 92 ? 4.178 -4.735 -4.393 1.00 94.81 92 ALA A C 1
ATOM 765 O O . ALA A 1 92 ? 4.506 -5.652 -5.142 1.00 94.81 92 ALA A O 1
ATOM 766 N N . LYS A 1 93 ? 3.161 -3.910 -4.688 1.00 93.25 93 LYS A N 1
ATOM 767 C CA . LYS A 1 93 ? 2.315 -4.067 -5.885 1.00 93.25 93 LYS A CA 1
ATOM 768 C C . LYS A 1 93 ? 3.115 -4.020 -7.182 1.00 93.25 93 LYS A C 1
ATOM 770 O O . LYS A 1 93 ? 2.892 -4.844 -8.057 1.00 93.25 93 LYS A O 1
ATOM 775 N N . SER A 1 94 ? 4.079 -3.103 -7.289 1.00 90.69 94 SER A N 1
ATOM 776 C CA . SER A 1 94 ? 4.940 -2.996 -8.480 1.00 90.69 94 SER A CA 1
ATOM 777 C C . SER A 1 94 ? 5.849 -4.211 -8.714 1.00 90.69 94 SER A C 1
ATOM 779 O O . SER A 1 94 ? 6.434 -4.347 -9.781 1.00 90.69 94 SER A O 1
ATOM 781 N N . ARG A 1 95 ? 5.999 -5.074 -7.704 1.00 90.62 95 ARG A N 1
ATOM 782 C CA . ARG A 1 95 ? 6.828 -6.286 -7.736 1.00 90.62 95 ARG A CA 1
ATOM 783 C C . ARG A 1 95 ? 5.998 -7.563 -7.616 1.00 90.62 95 ARG A C 1
ATOM 785 O O . ARG A 1 95 ? 6.575 -8.626 -7.440 1.00 90.62 95 ARG A O 1
ATOM 792 N N . ASN A 1 96 ? 4.669 -7.449 -7.674 1.00 89.81 96 ASN A N 1
ATOM 793 C CA . ASN A 1 96 ? 3.738 -8.553 -7.457 1.00 89.81 96 ASN A CA 1
ATOM 794 C C . ASN A 1 96 ? 3.988 -9.322 -6.137 1.00 89.81 96 ASN A C 1
ATOM 796 O O . ASN A 1 96 ? 3.861 -10.540 -6.076 1.00 89.81 96 ASN A O 1
ATOM 800 N N . LEU A 1 97 ? 4.376 -8.604 -5.075 1.00 92.25 97 LEU A N 1
ATOM 801 C CA . LEU A 1 97 ? 4.625 -9.172 -3.749 1.00 92.25 97 LEU A CA 1
ATOM 802 C C . LEU A 1 97 ? 3.417 -8.969 -2.834 1.00 92.25 97 LEU A C 1
ATOM 804 O O . LEU A 1 97 ? 2.802 -7.895 -2.818 1.00 92.25 97 LEU A O 1
ATOM 808 N N . ASP A 1 98 ? 3.132 -9.968 -2.000 1.00 93.69 98 ASP A N 1
ATOM 809 C CA . ASP A 1 98 ? 2.232 -9.771 -0.870 1.00 93.69 98 ASP A CA 1
ATOM 810 C C . ASP A 1 98 ? 2.919 -8.954 0.240 1.00 93.69 98 ASP A C 1
ATOM 812 O O . ASP A 1 98 ? 4.144 -8.878 0.351 1.00 93.69 98 ASP A O 1
ATOM 816 N N . TYR A 1 99 ? 2.113 -8.286 1.058 1.00 95.94 99 TYR A N 1
ATOM 817 C CA . TYR A 1 99 ? 2.596 -7.446 2.151 1.00 95.94 99 TYR A CA 1
ATOM 818 C C . TYR A 1 99 ? 1.584 -7.393 3.290 1.00 95.94 99 TYR A C 1
ATOM 820 O O . TYR A 1 99 ? 0.385 -7.272 3.053 1.00 95.94 99 TYR A O 1
ATOM 828 N N . ALA A 1 100 ? 2.069 -7.409 4.523 1.00 96.19 100 ALA A N 1
ATOM 829 C CA . ALA A 1 100 ? 1.267 -7.207 5.722 1.00 96.19 100 ALA A CA 1
ATOM 830 C C . ALA A 1 100 ? 1.612 -5.856 6.371 1.00 96.19 100 ALA A C 1
ATOM 832 O O . ALA A 1 100 ? 2.504 -5.140 5.905 1.00 96.19 100 ALA A O 1
ATOM 833 N N . ILE A 1 101 ? 0.935 -5.502 7.467 1.00 96.00 101 ILE A N 1
ATOM 834 C CA . ILE A 1 101 ? 1.330 -4.336 8.279 1.00 96.00 101 ILE A CA 1
ATOM 835 C C . ILE A 1 101 ? 2.763 -4.545 8.797 1.00 96.00 101 ILE A C 1
ATOM 837 O O . ILE A 1 101 ? 3.563 -3.616 8.826 1.00 96.00 101 ILE A O 1
ATOM 841 N N . GLU A 1 102 ? 3.130 -5.790 9.084 1.00 96.19 102 GLU A N 1
ATOM 842 C CA . GLU A 1 102 ? 4.450 -6.202 9.538 1.00 96.19 102 GLU A CA 1
ATOM 843 C C . GLU A 1 102 ? 5.553 -5.959 8.509 1.00 96.19 102 GLU A C 1
ATOM 845 O O . GLU A 1 102 ? 6.697 -5.680 8.872 1.00 96.19 102 GLU A O 1
ATOM 850 N N . THR A 1 103 ? 5.220 -5.997 7.217 1.00 96.31 103 THR A N 1
ATOM 851 C CA . THR A 1 103 ? 6.159 -5.642 6.147 1.00 96.31 103 THR A CA 1
ATOM 852 C C . THR A 1 103 ? 6.618 -4.189 6.280 1.00 96.31 103 THR A C 1
ATOM 854 O O . THR A 1 103 ? 7.756 -3.878 5.936 1.00 96.31 103 THR A O 1
ATOM 857 N N . VAL A 1 104 ? 5.781 -3.308 6.841 1.00 96.25 104 VAL A N 1
ATOM 858 C CA . VAL A 1 104 ? 6.151 -1.913 7.118 1.00 96.25 104 VAL A CA 1
ATOM 859 C C . VAL A 1 104 ? 7.226 -1.829 8.199 1.00 96.25 104 VAL A C 1
ATOM 861 O O . VAL A 1 104 ? 8.150 -1.036 8.049 1.00 96.25 104 VAL A O 1
ATOM 864 N N . PHE A 1 105 ? 7.174 -2.678 9.230 1.00 94.38 105 PHE A N 1
ATOM 865 C CA . PHE A 1 105 ? 8.231 -2.747 10.250 1.00 94.38 105 PHE A CA 1
ATOM 866 C C . PHE A 1 105 ? 9.539 -3.256 9.661 1.00 94.38 105 PHE A C 1
ATOM 868 O O . PHE A 1 105 ? 10.586 -2.645 9.849 1.00 94.38 105 PHE A O 1
ATOM 875 N N . LYS A 1 106 ? 9.470 -4.341 8.881 1.00 94.62 106 LYS A N 1
ATOM 876 C CA . LYS A 1 106 ? 10.649 -4.937 8.236 1.00 94.62 106 LYS A CA 1
ATOM 877 C C . LYS A 1 106 ? 11.349 -3.971 7.282 1.00 94.62 106 LYS A C 1
ATOM 879 O O . LYS A 1 106 ? 12.543 -4.099 7.054 1.00 94.62 106 LYS A O 1
ATOM 884 N N . LYS A 1 107 ? 10.607 -3.018 6.716 1.00 94.12 107 LYS A N 1
ATOM 885 C CA . LYS A 1 107 ? 11.123 -1.998 5.800 1.00 94.12 107 LYS A CA 1
ATOM 886 C C . LYS A 1 107 ? 11.254 -0.614 6.427 1.00 94.12 107 LYS A C 1
ATOM 888 O O . LYS A 1 107 ? 11.482 0.338 5.690 1.00 94.12 107 LYS A O 1
ATOM 893 N N . TRP A 1 108 ? 11.141 -0.488 7.751 1.00 94.69 108 TRP A N 1
ATOM 894 C CA . TRP A 1 108 ? 11.037 0.812 8.417 1.00 94.69 108 TRP A CA 1
ATOM 895 C C . TRP A 1 108 ? 12.212 1.744 8.100 1.00 94.69 108 TRP A C 1
ATOM 897 O O . TRP A 1 108 ? 12.002 2.858 7.627 1.00 94.69 108 TRP A O 1
ATOM 907 N N . LEU A 1 109 ? 13.443 1.250 8.261 1.00 93.19 109 LEU A N 1
ATOM 908 C CA . LEU A 1 109 ? 14.675 2.003 7.986 1.00 93.19 109 LEU A CA 1
ATOM 909 C C . LEU A 1 109 ? 14.906 2.269 6.486 1.00 93.19 109 LEU A C 1
ATOM 911 O O . LEU A 1 109 ? 15.690 3.136 6.118 1.00 93.19 109 LEU A O 1
ATOM 915 N N . GLU A 1 110 ? 14.210 1.545 5.608 1.00 93.69 110 GLU A N 1
ATOM 916 C CA . GLU A 1 110 ? 14.339 1.652 4.151 1.00 93.69 110 GLU A CA 1
ATOM 917 C C . GLU A 1 110 ? 13.183 2.433 3.505 1.00 93.69 110 GLU A C 1
ATOM 919 O O . GLU A 1 110 ? 13.160 2.586 2.283 1.00 93.69 110 GLU A O 1
ATOM 924 N N . LEU A 1 111 ? 12.216 2.941 4.283 1.00 92.12 111 LEU A N 1
ATOM 925 C CA . LEU A 1 111 ? 10.977 3.533 3.759 1.00 92.12 111 LEU A CA 1
ATOM 926 C C . LEU A 1 111 ? 11.209 4.671 2.759 1.00 92.12 111 LEU A C 1
ATOM 928 O O . LEU A 1 111 ? 10.392 4.866 1.859 1.00 92.12 111 LEU A O 1
ATOM 932 N N . ASP A 1 112 ? 12.282 5.443 2.901 1.00 89.50 112 ASP A N 1
ATOM 933 C CA . ASP A 1 112 ? 12.604 6.537 1.977 1.00 89.50 112 ASP A CA 1
ATOM 934 C C . ASP A 1 112 ? 13.289 6.065 0.692 1.00 89.50 112 ASP A C 1
ATOM 936 O O . ASP A 1 112 ? 13.214 6.740 -0.332 1.00 89.50 112 ASP A O 1
ATOM 940 N N . ARG A 1 113 ? 13.874 4.864 0.708 1.00 92.38 113 ARG A N 1
ATOM 941 C CA . ARG A 1 113 ? 14.508 4.232 -0.456 1.00 92.38 113 ARG A CA 1
ATOM 942 C C . ARG A 1 113 ? 13.542 3.353 -1.251 1.00 92.38 113 ARG A C 1
ATOM 944 O O . ARG A 1 113 ? 13.831 3.010 -2.396 1.00 92.38 113 ARG A O 1
ATOM 951 N N . LEU A 1 114 ? 12.388 2.994 -0.680 1.00 91.75 114 LEU A N 1
ATOM 952 C CA . LEU A 1 114 ? 11.371 2.204 -1.371 1.00 91.75 114 LEU A CA 1
ATOM 953 C C . LEU A 1 114 ? 10.783 2.975 -2.559 1.00 91.75 114 LEU A 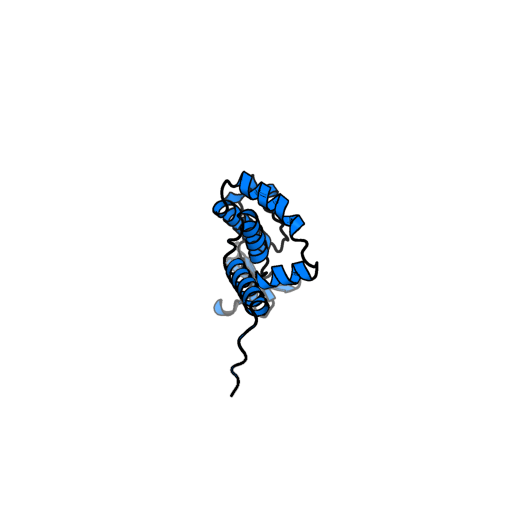C 1
ATOM 955 O O . LEU A 1 114 ? 9.893 3.813 -2.407 1.00 91.75 114 LEU A O 1
ATOM 959 N N . LYS A 1 115 ? 11.230 2.619 -3.763 1.00 88.62 115 LYS A N 1
ATOM 960 C CA . LYS A 1 115 ? 10.636 3.068 -5.023 1.00 88.62 115 LYS A CA 1
ATOM 961 C C . LYS A 1 115 ? 9.841 1.932 -5.676 1.00 88.62 115 LYS A C 1
ATOM 963 O O . LYS A 1 115 ? 10.308 0.781 -5.695 1.00 88.62 115 LYS A O 1
ATOM 968 N N . PRO A 1 116 ? 8.633 2.205 -6.202 1.00 88.62 116 PRO A N 1
ATOM 969 C CA . PRO A 1 116 ? 7.961 1.276 -7.102 1.00 88.62 116 PRO A CA 1
ATOM 970 C C . PRO A 1 116 ? 8.911 0.866 -8.229 1.00 88.62 116 PRO A C 1
ATOM 972 O O . PRO A 1 116 ? 9.741 1.666 -8.653 1.00 88.62 116 PRO A O 1
ATOM 975 N N . LYS A 1 117 ? 8.833 -0.390 -8.666 1.00 85.69 117 LYS A N 1
ATOM 976 C CA . LYS A 1 117 ? 9.552 -0.847 -9.851 1.00 85.69 117 LYS A CA 1
ATOM 977 C C . LYS A 1 117 ? 9.078 0.006 -11.023 1.00 85.69 117 LYS A C 1
ATOM 979 O O . LYS A 1 117 ? 7.872 0.195 -11.191 1.00 85.69 117 LYS A O 1
ATOM 984 N N . GLU A 1 118 ? 10.025 0.549 -11.774 1.00 81.44 118 GLU A N 1
ATOM 985 C CA . GLU A 1 118 ? 9.707 1.314 -12.970 1.00 81.44 118 GLU A CA 1
ATOM 986 C C . GLU A 1 118 ? 8.988 0.409 -13.965 1.00 81.44 118 GLU A C 1
ATOM 988 O O . GLU A 1 118 ? 9.345 -0.759 -14.154 1.00 81.44 118 GLU A O 1
ATOM 993 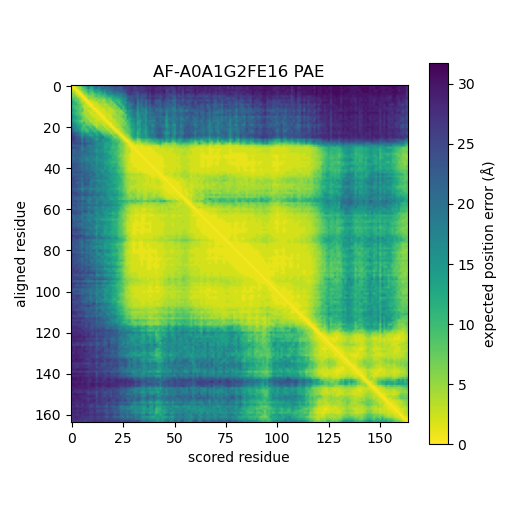N N . VAL A 1 119 ? 7.918 0.940 -14.553 1.00 77.31 119 VAL A N 1
ATOM 994 C CA . VAL A 1 119 ? 7.151 0.242 -15.577 1.00 77.31 119 VAL A CA 1
ATOM 995 C C . VAL A 1 119 ? 7.955 0.338 -16.868 1.00 77.31 119 VAL A C 1
ATOM 997 O O . VAL A 1 119 ? 7.787 1.271 -17.647 1.00 77.31 119 VAL A O 1
ATOM 1000 N N . VAL A 1 120 ? 8.874 -0.606 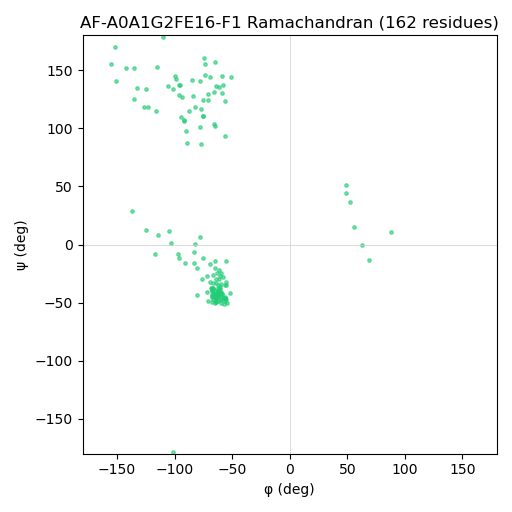-17.059 1.00 79.19 120 VAL A N 1
ATOM 1001 C CA . VAL A 1 120 ? 9.661 -0.701 -18.288 1.00 79.19 120 VAL A CA 1
ATOM 1002 C C . VAL A 1 120 ? 8.760 -1.285 -19.367 1.00 79.19 120 VAL A C 1
ATOM 1004 O O . VAL A 1 120 ? 8.374 -2.455 -19.297 1.00 79.19 120 VAL A O 1
ATOM 1007 N N . LYS A 1 121 ? 8.396 -0.460 -20.351 1.00 84.62 121 LYS A N 1
ATOM 1008 C CA . LYS A 1 121 ? 7.764 -0.956 -21.572 1.00 84.62 121 LYS A CA 1
ATOM 1009 C C . LYS A 1 121 ? 8.823 -1.699 -22.371 1.00 84.62 121 LYS A C 1
ATOM 1011 O O . LYS A 1 121 ? 9.912 -1.167 -22.578 1.00 84.62 121 LYS A O 1
ATOM 1016 N N . LYS A 1 122 ? 8.512 -2.917 -22.795 1.00 86.62 122 LYS A N 1
ATOM 1017 C CA . LYS A 1 122 ? 9.367 -3.647 -23.724 1.00 86.62 122 LYS A CA 1
ATOM 1018 C C . LYS A 1 122 ? 8.832 -3.450 -25.145 1.00 86.62 122 LYS A C 1
ATOM 1020 O O . LYS A 1 122 ? 7.610 -3.463 -25.309 1.00 86.62 122 LYS A O 1
ATOM 1025 N N . PRO A 1 123 ? 9.711 -3.225 -26.127 1.00 92.19 123 PRO A N 1
ATOM 1026 C CA . PRO A 1 123 ? 9.322 -3.071 -27.519 1.00 92.19 123 PRO A CA 1
ATOM 1027 C C . PRO A 1 123 ? 9.025 -4.437 -28.143 1.00 92.19 123 PRO A C 1
ATOM 1029 O O . PRO A 1 123 ? 9.702 -5.427 -27.854 1.00 92.19 123 PRO A O 1
ATOM 1032 N N . PHE A 1 124 ? 7.996 -4.473 -28.979 1.00 91.38 124 PHE A N 1
ATOM 1033 C CA . PHE A 1 124 ? 7.554 -5.628 -29.747 1.00 91.38 124 PHE A CA 1
ATOM 1034 C C . PHE A 1 124 ? 7.260 -5.207 -31.183 1.00 91.38 124 PHE A C 1
AT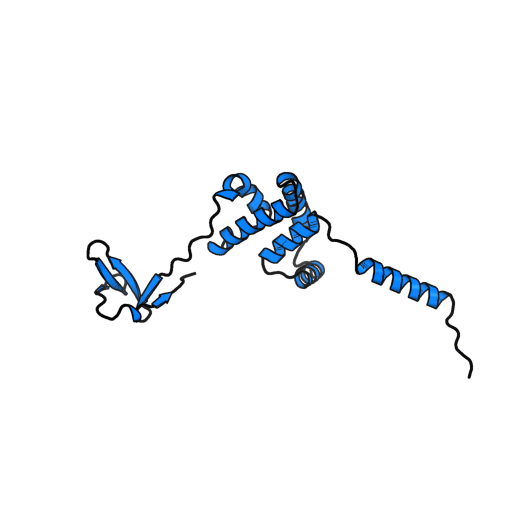OM 1036 O O . PHE A 1 124 ? 6.837 -4.082 -31.425 1.00 91.38 124 PHE A O 1
ATOM 1043 N N . PHE A 1 125 ? 7.413 -6.136 -32.114 1.00 90.94 125 PHE A N 1
ATOM 1044 C CA . PHE A 1 125 ? 6.970 -5.991 -33.493 1.00 90.94 125 PHE A CA 1
ATOM 1045 C C . PHE A 1 125 ? 6.282 -7.284 -33.912 1.00 90.94 125 PHE A C 1
ATOM 1047 O O . PHE A 1 125 ? 6.872 -8.350 -33.759 1.00 90.94 125 PHE A O 1
ATOM 1054 N N . GLN A 1 126 ? 5.036 -7.205 -34.392 1.00 88.50 126 GLN A N 1
ATOM 1055 C CA . GLN A 1 126 ? 4.237 -8.383 -34.774 1.00 88.50 126 GLN A CA 1
ATOM 1056 C C . GLN A 1 126 ? 4.241 -9.486 -33.695 1.00 88.50 126 GLN A C 1
ATOM 1058 O O . GLN A 1 126 ? 4.589 -10.632 -33.963 1.00 88.50 126 GLN A O 1
ATOM 1063 N N . ASP A 1 127 ? 3.933 -9.122 -32.445 1.00 87.56 127 ASP A N 1
ATOM 1064 C CA . ASP A 1 127 ? 3.982 -10.014 -31.270 1.00 87.56 127 ASP A CA 1
ATOM 1065 C C . ASP A 1 127 ? 5.369 -10.580 -30.890 1.00 87.56 127 ASP A C 1
ATOM 1067 O O . ASP A 1 127 ? 5.489 -11.241 -29.856 1.00 87.56 127 ASP A O 1
ATOM 1071 N N . MET A 1 128 ? 6.437 -10.262 -31.627 1.00 89.31 128 MET A N 1
ATOM 1072 C CA . MET A 1 128 ? 7.803 -10.713 -31.341 1.00 89.31 128 MET A CA 1
ATOM 1073 C C . MET A 1 128 ? 8.591 -9.674 -30.527 1.00 89.31 128 MET A C 1
ATOM 1075 O O . MET A 1 128 ? 8.507 -8.476 -30.812 1.00 89.31 128 MET A O 1
ATOM 1079 N N . PRO A 1 129 ? 9.363 -10.086 -29.503 1.00 91.19 129 PRO A N 1
ATOM 1080 C CA . PRO A 1 129 ? 10.126 -9.161 -28.672 1.00 91.19 129 PRO A CA 1
ATOM 1081 C C . PRO A 1 129 ? 11.293 -8.531 -29.439 1.00 91.19 129 PRO A C 1
ATOM 1083 O O . PRO A 1 129 ? 11.962 -9.187 -30.237 1.00 91.19 129 PRO A O 1
ATOM 1086 N N . MET A 1 130 ? 11.571 -7.258 -29.149 1.00 91.94 130 MET A N 1
ATOM 1087 C CA . MET A 1 130 ? 12.659 -6.505 -29.773 1.00 91.94 130 MET A CA 1
ATOM 1088 C C . MET A 1 130 ? 13.742 -6.099 -28.771 1.00 91.94 130 MET A C 1
ATOM 1090 O O . MET A 1 130 ? 13.477 -5.878 -27.586 1.00 91.94 130 MET A O 1
ATOM 1094 N N . VAL A 1 131 ? 14.970 -5.943 -29.264 1.00 90.81 131 VAL A N 1
ATOM 1095 C CA . VAL A 1 131 ? 16.127 -5.457 -28.502 1.00 90.81 131 VAL A CA 1
ATOM 1096 C C . VAL A 1 131 ? 16.862 -4.383 -29.295 1.00 90.81 131 VAL A C 1
ATOM 1098 O O . VAL A 1 131 ? 17.125 -4.537 -30.485 1.00 90.81 131 VAL A O 1
ATOM 1101 N N . TRP A 1 132 ? 17.217 -3.293 -28.617 1.00 90.94 132 TRP A N 1
ATOM 1102 C CA . TRP A 1 132 ? 18.094 -2.261 -29.158 1.00 90.94 132 TRP A CA 1
ATOM 1103 C C . TRP A 1 132 ? 19.555 -2.665 -28.958 1.00 90.94 132 TRP A C 1
ATOM 1105 O O . TRP A 1 132 ? 19.968 -2.991 -27.843 1.00 90.94 132 TRP A O 1
ATOM 1115 N N . SER A 1 133 ? 20.349 -2.635 -30.026 1.00 89.75 133 SER A N 1
ATOM 1116 C CA . SER A 1 133 ? 21.797 -2.806 -29.949 1.00 89.75 133 SER A CA 1
ATOM 1117 C C . SER A 1 133 ? 22.472 -1.444 -29.884 1.00 89.75 133 SER A C 1
ATOM 1119 O O . SER A 1 133 ? 22.539 -0.743 -30.891 1.00 89.75 133 SER A O 1
ATOM 1121 N N . GLU A 1 134 ? 23.043 -1.099 -28.731 1.00 89.94 134 GLU A N 1
ATOM 1122 C CA . GLU A 1 134 ? 23.777 0.162 -28.559 1.00 89.94 134 GLU A CA 1
ATOM 1123 C C . GLU A 1 134 ? 25.003 0.240 -29.486 1.00 89.94 134 GLU A C 1
ATOM 1125 O O . GLU A 1 134 ? 25.297 1.280 -30.069 1.00 89.94 134 GLU A O 1
ATOM 1130 N N . THR A 1 135 ? 25.690 -0.890 -29.689 1.00 89.75 135 THR A N 1
ATOM 1131 C CA . THR A 1 135 ? 26.889 -0.976 -30.536 1.00 89.75 135 THR A CA 1
ATOM 1132 C C . THR A 1 135 ? 26.576 -0.750 -32.011 1.00 89.75 135 THR A C 1
ATOM 1134 O O . THR A 1 135 ? 27.351 -0.106 -32.713 1.00 89.75 135 THR A O 1
ATOM 1137 N N . LYS A 1 136 ? 25.447 -1.284 -32.491 1.00 90.25 136 LYS A N 1
ATOM 1138 C CA . LYS A 1 136 ? 25.041 -1.177 -33.900 1.00 90.25 136 LYS A CA 1
ATOM 1139 C C . LYS A 1 136 ? 24.050 -0.040 -34.158 1.00 90.25 136 LYS A C 1
ATOM 1141 O O . LYS A 1 136 ? 23.770 0.235 -35.318 1.00 90.25 136 LYS A O 1
ATOM 1146 N N . LYS A 1 137 ? 23.540 0.604 -33.100 1.00 90.69 137 LYS A N 1
ATOM 1147 C CA . LYS A 1 137 ? 22.481 1.629 -33.114 1.00 90.69 137 LYS A CA 1
ATOM 1148 C C . LYS A 1 137 ? 21.253 1.207 -33.928 1.00 90.69 137 LYS A C 1
ATOM 1150 O O . LYS A 1 137 ? 20.756 1.970 -34.752 1.00 90.69 137 LYS A O 1
ATOM 1155 N N . LYS A 1 138 ? 20.813 -0.041 -33.738 1.00 91.88 138 LYS A N 1
ATOM 1156 C CA . LYS A 1 138 ? 19.733 -0.671 -34.511 1.00 91.88 138 LYS A CA 1
ATOM 1157 C C . LYS A 1 138 ? 18.854 -1.555 -33.637 1.00 91.88 138 LYS A C 1
ATOM 1159 O O . LYS A 1 138 ? 19.320 -2.132 -32.650 1.00 91.88 138 LYS A O 1
ATOM 1164 N N . TRP A 1 139 ? 17.598 -1.690 -34.047 1.00 91.44 139 TRP A N 1
ATOM 1165 C CA . TRP A 1 139 ? 16.630 -2.610 -33.462 1.00 91.44 139 TRP A CA 1
ATOM 1166 C C . TRP A 1 139 ? 16.750 -4.009 -34.075 1.00 91.44 139 TRP A C 1
ATOM 1168 O O . TRP A 1 139 ? 16.939 -4.156 -35.281 1.00 91.44 139 TRP A O 1
ATOM 1178 N N . TYR A 1 140 ? 16.602 -5.034 -33.240 1.00 91.88 140 TYR A N 1
ATOM 1179 C CA . TYR A 1 140 ? 16.546 -6.436 -33.646 1.00 91.88 140 TYR A CA 1
ATOM 1180 C C . TYR A 1 140 ? 15.270 -7.084 -33.118 1.00 91.88 140 TYR A C 1
ATOM 1182 O O . TYR A 1 140 ? 14.940 -6.917 -31.945 1.00 91.88 140 TYR A O 1
ATOM 1190 N N . VAL A 1 141 ? 14.578 -7.832 -33.971 1.00 91.62 141 VAL A N 1
ATOM 1191 C CA . VAL A 1 141 ? 13.420 -8.659 -33.627 1.00 91.62 141 VAL A CA 1
ATOM 1192 C C . VAL A 1 141 ? 13.910 -10.074 -33.334 1.00 91.62 141 VAL A C 1
ATOM 1194 O O . VAL A 1 141 ? 14.619 -10.675 -34.145 1.00 91.62 141 VAL A O 1
ATOM 1197 N N . ILE A 1 142 ? 13.547 -10.607 -32.172 1.00 89.06 142 ILE A N 1
ATOM 1198 C CA . ILE A 1 142 ? 13.878 -11.973 -31.766 1.00 89.06 142 ILE A CA 1
ATOM 1199 C C . ILE A 1 142 ? 12.716 -12.859 -32.202 1.00 89.06 142 ILE A C 1
ATOM 1201 O O . ILE A 1 142 ? 11.638 -12.803 -31.611 1.00 89.06 142 ILE A O 1
ATOM 1205 N N . LYS A 1 143 ? 12.932 -13.648 -33.256 1.00 84.06 143 LYS A N 1
ATOM 1206 C CA . LYS A 1 143 ? 11.916 -14.568 -33.779 1.00 84.06 143 LYS A CA 1
ATOM 1207 C C . LYS A 1 143 ? 11.865 -15.857 -32.958 1.00 84.06 143 LYS A C 1
ATOM 1209 O O . LYS A 1 143 ? 10.784 -16.289 -32.593 1.00 84.06 143 LYS A O 1
ATOM 1214 N N . ASP A 1 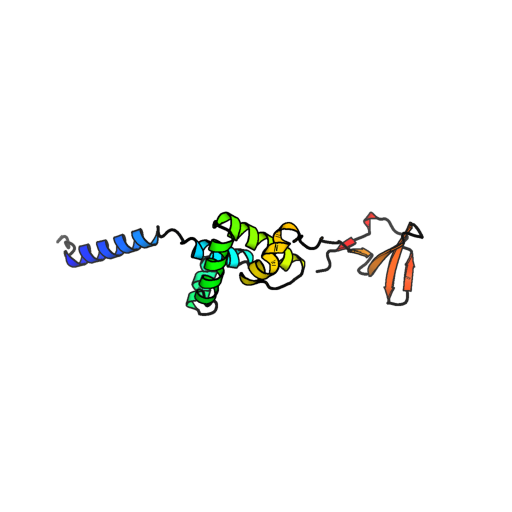144 ? 13.042 -16.391 -32.626 1.00 80.38 144 ASP A N 1
ATOM 1215 C CA . ASP A 1 144 ? 13.278 -17.596 -31.821 1.00 80.38 144 ASP A CA 1
ATOM 1216 C C . ASP A 1 144 ? 14.640 -17.471 -31.102 1.00 80.38 144 ASP A C 1
ATOM 1218 O O . ASP A 1 144 ? 15.441 -16.599 -31.452 1.00 80.38 144 ASP A O 1
ATOM 1222 N N . ASP A 1 145 ? 14.959 -18.367 -30.155 1.00 73.75 145 ASP A N 1
ATOM 1223 C CA . ASP A 1 145 ? 16.200 -18.340 -29.341 1.00 73.75 145 ASP A CA 1
ATOM 1224 C C . ASP A 1 145 ? 17.512 -18.307 -30.158 1.00 73.75 145 ASP A C 1
ATOM 1226 O O . ASP A 1 145 ? 18.579 -18.002 -29.626 1.00 73.75 145 ASP A O 1
ATOM 1230 N N . THR A 1 146 ? 17.449 -18.598 -31.459 1.00 75.62 146 THR A N 1
ATOM 1231 C CA . THR A 1 146 ? 18.604 -18.658 -32.367 1.00 75.62 146 THR A CA 1
ATOM 1232 C C . THR A 1 146 ? 18.581 -17.629 -33.503 1.00 75.62 146 THR A C 1
ATOM 1234 O O . THR A 1 146 ? 19.588 -17.498 -34.198 1.00 75.62 146 THR A O 1
ATOM 1237 N N . GLN A 1 147 ? 17.489 -16.874 -33.707 1.00 86.00 147 GLN A N 1
ATOM 1238 C CA . GLN A 1 147 ? 17.349 -15.967 -34.858 1.00 86.00 147 GLN A CA 1
ATOM 1239 C C . GLN A 1 147 ? 16.994 -14.535 -34.458 1.00 86.00 147 GLN A C 1
ATOM 1241 O O . GLN A 1 147 ? 15.935 -14.260 -33.893 1.00 86.00 147 GLN A O 1
ATOM 1246 N N . TRP A 1 148 ? 17.899 -13.618 -34.808 1.00 89.62 148 TRP A N 1
ATOM 1247 C CA . TRP A 1 148 ? 17.765 -12.180 -34.595 1.00 89.62 148 TRP A CA 1
ATOM 1248 C C . TRP A 1 148 ? 17.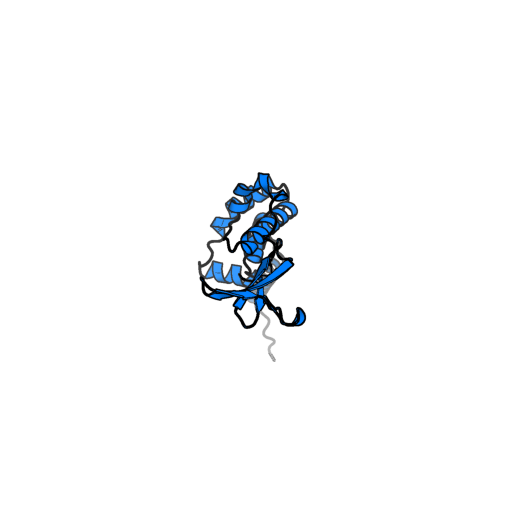716 -11.502 -35.960 1.00 89.62 148 TRP A C 1
ATOM 1250 O O . TRP A 1 148 ? 18.688 -11.549 -36.715 1.00 89.62 148 TRP A O 1
ATOM 1260 N N . LEU A 1 149 ? 16.583 -10.888 -36.280 1.00 89.94 149 LEU A N 1
ATOM 1261 C CA . LEU A 1 149 ? 16.375 -10.188 -37.543 1.00 89.94 149 LEU A CA 1
ATOM 1262 C C . LEU A 1 149 ? 16.517 -8.691 -37.313 1.00 89.94 149 LEU A C 1
ATOM 1264 O O . LEU A 1 149 ? 15.982 -8.157 -36.347 1.00 89.94 149 LEU A O 1
ATOM 1268 N N . GLU A 1 150 ? 17.257 -8.008 -38.179 1.00 90.81 150 GLU A N 1
ATOM 1269 C CA . GLU A 1 150 ? 17.334 -6.551 -38.128 1.00 90.81 150 GLU A CA 1
ATOM 1270 C C . GLU A 1 150 ? 15.961 -5.953 -38.457 1.00 90.81 150 GLU A C 1
ATOM 1272 O O . GLU A 1 150 ? 15.314 -6.351 -39.426 1.00 90.81 150 GLU A O 1
ATOM 1277 N N . PHE A 1 151 ? 15.504 -5.021 -37.627 1.00 91.19 151 PHE A N 1
ATOM 1278 C CA . PHE A 1 151 ? 14.252 -4.313 -37.847 1.00 91.19 151 PHE A CA 1
ATOM 1279 C C . PHE A 1 151 ? 14.430 -3.269 -38.954 1.00 91.19 151 PHE A C 1
ATOM 1281 O O . PHE A 1 151 ? 15.310 -2.414 -38.858 1.00 91.19 151 PHE A O 1
ATOM 1288 N N . ALA A 1 152 ? 13.592 -3.344 -39.988 1.00 89.00 152 ALA A N 1
ATOM 1289 C CA . ALA A 1 152 ? 13.675 -2.501 -41.185 1.00 89.00 152 ALA A CA 1
ATOM 1290 C C . ALA A 1 152 ? 12.370 -1.740 -41.497 1.00 89.00 152 ALA A C 1
ATOM 1292 O O . ALA A 1 152 ? 12.228 -1.216 -42.598 1.00 89.00 152 ALA A O 1
ATOM 1293 N N . ALA A 1 153 ? 11.419 -1.713 -40.559 1.00 87.12 153 ALA A N 1
ATOM 1294 C CA . ALA A 1 153 ? 10.143 -1.009 -40.700 1.00 87.12 153 ALA A CA 1
ATOM 1295 C C . ALA A 1 153 ? 10.152 0.328 -39.933 1.00 87.12 153 ALA A C 1
ATOM 1297 O O . ALA A 1 153 ? 11.167 0.699 -39.333 1.00 87.12 153 ALA A O 1
ATOM 1298 N N . ASP A 1 154 ? 9.037 1.060 -39.953 1.00 86.88 154 ASP A N 1
ATOM 1299 C CA . ASP A 1 154 ? 8.941 2.361 -39.290 1.00 86.88 154 ASP A CA 1
ATOM 1300 C C . ASP A 1 154 ? 8.864 2.227 -37.760 1.00 86.88 154 ASP A C 1
ATOM 1302 O O . ASP A 1 154 ? 8.232 1.321 -37.217 1.00 86.88 154 ASP A O 1
ATOM 1306 N N . GLU A 1 155 ? 9.452 3.174 -37.019 1.00 82.88 155 GLU A N 1
ATOM 1307 C CA . GLU A 1 155 ? 9.400 3.173 -35.544 1.00 82.88 155 GLU A CA 1
ATOM 1308 C C . GLU A 1 155 ? 7.967 3.233 -34.986 1.00 82.88 155 GLU A C 1
ATOM 1310 O O . GLU A 1 155 ? 7.719 2.789 -33.862 1.00 82.88 155 GLU A O 1
ATOM 1315 N N . SER A 1 156 ? 7.015 3.763 -35.761 1.00 88.06 156 SER A N 1
ATOM 1316 C CA . SER A 1 156 ? 5.589 3.797 -35.415 1.00 88.06 156 SER A CA 1
ATOM 1317 C C . SER A 1 156 ? 4.956 2.405 -35.333 1.00 88.06 156 SER A C 1
ATOM 1319 O O . SER A 1 156 ? 3.930 2.251 -34.671 1.00 88.06 156 SER A O 1
ATOM 1321 N N . GLU A 1 157 ? 5.572 1.395 -35.951 1.00 88.75 157 GLU A N 1
ATOM 1322 C CA . GLU A 1 157 ? 5.136 -0.003 -35.908 1.00 88.75 157 GLU A CA 1
ATOM 1323 C C . GLU A 1 157 ? 5.633 -0.740 -34.652 1.00 88.75 157 GLU A C 1
ATOM 1325 O O . GLU A 1 157 ? 5.231 -1.876 -34.394 1.00 88.75 157 GLU A O 1
ATOM 1330 N N . ILE A 1 158 ? 6.490 -0.105 -33.841 1.00 90.19 158 ILE A N 1
ATOM 1331 C CA . ILE A 1 158 ? 6.975 -0.683 -32.587 1.00 90.19 158 ILE A CA 1
ATOM 1332 C C . ILE A 1 158 ? 5.893 -0.572 -31.512 1.00 90.19 158 ILE A C 1
ATOM 1334 O O . ILE A 1 158 ? 5.539 0.503 -31.017 1.00 90.19 158 ILE A O 1
ATOM 1338 N N . GLU A 1 159 ? 5.426 -1.726 -31.055 1.00 89.44 159 GLU A N 1
ATOM 1339 C CA . GLU A 1 159 ? 4.473 -1.837 -29.969 1.00 89.44 159 GLU A CA 1
ATOM 1340 C C . GLU A 1 159 ? 5.168 -1.881 -28.608 1.00 89.44 159 GLU A C 1
ATOM 1342 O O . GLU A 1 159 ? 5.847 -2.835 -28.230 1.00 89.44 159 GLU A O 1
ATOM 1347 N N . TRP A 1 160 ? 4.933 -0.855 -27.798 1.00 88.69 160 TRP A N 1
ATOM 1348 C CA . TRP A 1 160 ? 5.494 -0.765 -26.455 1.00 88.69 160 TRP A CA 1
ATOM 1349 C C . TRP A 1 160 ? 4.560 -1.394 -25.420 1.00 88.69 160 TRP A C 1
ATOM 1351 O O . TRP A 1 160 ? 3.633 -0.748 -24.917 1.00 88.69 160 TRP A O 1
ATOM 1361 N N . ARG A 1 161 ? 4.827 -2.650 -25.051 1.00 87.50 161 ARG A N 1
ATOM 1362 C CA . ARG A 1 161 ? 3.980 -3.437 -24.142 1.00 87.50 161 ARG A CA 1
ATOM 1363 C C . ARG A 1 161 ? 4.528 -3.458 -22.716 1.00 87.50 161 ARG A C 1
ATOM 1365 O O . ARG A 1 161 ? 5.735 -3.500 -22.481 1.00 87.50 161 ARG A O 1
ATOM 1372 N N . ILE A 1 162 ? 3.628 -3.460 -21.732 1.00 82.31 162 ILE A N 1
ATOM 1373 C CA . ILE A 1 162 ? 3.977 -3.653 -20.318 1.00 82.31 162 ILE A CA 1
ATOM 1374 C C . ILE A 1 162 ? 3.882 -5.147 -20.012 1.00 82.31 162 ILE A C 1
ATOM 1376 O O . ILE A 1 162 ? 2.781 -5.686 -19.907 1.00 82.31 162 ILE A O 1
ATOM 1380 N N . ILE A 1 163 ? 5.026 -5.805 -19.841 1.00 74.44 163 ILE A N 1
ATOM 1381 C CA . ILE A 1 163 ? 5.074 -7.196 -19.378 1.00 74.44 163 ILE A CA 1
ATOM 1382 C C . ILE A 1 163 ? 4.960 -7.173 -17.851 1.00 74.44 163 ILE A C 1
ATOM 1384 O O . ILE A 1 163 ? 5.786 -6.545 -17.182 1.00 74.44 163 ILE A O 1
ATOM 1388 N N . LYS A 1 164 ? 3.901 -7.786 -17.315 1.00 62.31 164 LYS A N 1
ATOM 1389 C CA . LYS A 1 164 ? 3.644 -7.875 -15.870 1.00 62.31 164 LYS A CA 1
ATOM 1390 C C . LYS A 1 164 ? 4.379 -9.044 -15.235 1.00 62.31 164 LYS A C 1
ATOM 1392 O O . LYS A 1 164 ? 4.432 -10.109 -15.880 1.00 62.31 164 LYS A O 1
#

Solvent-accessible surface area (backbone atoms only — not comparable to full-atom values): 9775 Å² total; per-residue (Å²): 134,85,78,83,72,80,50,72,67,58,55,52,49,52,50,50,52,52,53,48,55,59,54,67,77,66,67,77,73,50,69,43,51,52,44,43,51,48,54,41,40,74,73,72,41,52,75,68,52,52,54,52,32,38,76,69,63,75,38,67,67,76,71,45,45,60,51,30,45,54,41,34,63,76,44,74,32,64,69,48,33,49,51,50,49,49,46,50,49,47,29,27,57,54,66,78,43,89,79,57,73,63,49,42,64,79,36,52,96,44,55,90,73,58,60,53,55,77,87,64,60,46,45,24,47,93,91,26,50,44,47,78,38,80,90,76,73,44,48,30,36,42,80,50,103,86,42,75,42,75,62,86,74,63,78,88,65,51,42,73,41,76,79,129

Sequence (164 aa):
MELLQETPMAKKHKKRIQKRRKKEVKRQETAIQQIVNYYFQTKGLSLKEIKNNAKKRKIIYSRFTRPAKQLLELAGSVRAAKKSINKVAKWAKSRNLDYAIETVFKKWLELDRLKPKEVVKKPFFQDMPMVWSETKKKWYVIKDDTQWLEFAADESEIEWRIIK

Mean predicted aligned error: 11.94 Å

Nearest PDB structures (foldseek):
  5t7v-assembly1_LL  TM=3.060E-01  e=5.793E+00  Staphylococcus aureus
  7p48-assembly1_G  TM=3.481E-01  e=8.758E+00  Staphylococcus aureus

Foldseek 3Di:
DDDPDDDPVNVVVVVVVVVVVVVVVDDDQDLLRLLLQLLVVLVVDHPVRVVVCVVVVVDPSVVSSVLSVVLCVVQVHSVSSSLLSNLVSQLQVLVVHDDHSVNSVVCVVVSVVRDRDDQQFFKAAPNFGWDQDPVVRFIWTDPDPPDTHTDDDDPVRIDGHRDD

Organism: NCBI:txid1801997

Radius of gyration: 28.07 Å; Cα contacts (8 Å, |Δi|>4): 151; chains: 1; bounding box: 90×29×68 Å

pLDDT: mean 85.83, std 12.99, range [43.19, 98.0]